Protein AF-A0A0E3SN82-F1 (afdb_monomer_lite)

Foldseek 3Di:
DQLVVQCVPPNPVSNVVVVVVVVVVVVVVVVVVCVVVDVPPPCVVLVVQLVVLLVQLVVQLVVDDDPDPVVVVVSVVVSVVSSVVSCVVSVSDDPVRVVVVVVVVVVVVVVVPD

Secondary structure (DSSP, 8-state):
-HHHHHHHHHHHHHHHHHHHHHHHHHHHHHHHHHHHHS-----HHHHHHHHHHHHHHHHHHHT----SHHHHHHHHHHHHHHHHHHHHHTT-S-HHHHHHHHHHHHHHHHHTT-

Structure (mmCIF, N/CA/C/O backbone):
data_AF-A0A0E3SN82-F1
#
_entry.id   AF-A0A0E3SN82-F1
#
loop_
_atom_site.group_PDB
_atom_site.id
_atom_site.type_symbol
_atom_site.label_atom_id
_atom_site.label_alt_id
_atom_site.label_comp_id
_atom_site.label_asym_id
_atom_site.label_entity_id
_atom_site.label_seq_id
_atom_site.pdbx_PDB_ins_code
_atom_site.Cartn_x
_atom_site.Cartn_y
_atom_site.Cartn_z
_atom_site.occupancy
_atom_site.B_iso_or_equiv
_atom_site.auth_seq_id
_atom_site.auth_comp_id
_atom_site.auth_asym_id
_atom_site.auth_atom_id
_atom_site.pdbx_PDB_model_num
ATOM 1 N N . MET A 1 1 ? 18.169 3.026 15.544 1.00 58.03 1 MET A N 1
ATOM 2 C CA . MET A 1 1 ? 19.170 1.997 15.913 1.00 58.03 1 MET A CA 1
ATOM 3 C C . MET A 1 1 ? 19.161 0.801 14.953 1.00 58.03 1 MET A C 1
ATOM 5 O O . MET A 1 1 ? 20.241 0.360 14.598 1.00 58.03 1 MET A O 1
ATOM 9 N N . ILE A 1 2 ? 18.006 0.334 14.449 1.00 62.25 2 ILE A N 1
ATOM 10 C CA . ILE A 1 2 ? 17.934 -0.800 13.493 1.00 62.25 2 ILE A CA 1
ATOM 11 C C . ILE A 1 2 ? 18.620 -0.485 12.143 1.00 62.25 2 ILE A C 1
ATOM 13 O O . ILE A 1 2 ? 19.354 -1.324 11.628 1.00 62.25 2 ILE A O 1
ATOM 17 N N . ASN A 1 3 ? 18.501 0.750 11.628 1.00 59.31 3 ASN A N 1
ATOM 18 C CA . ASN A 1 3 ? 19.206 1.187 10.406 1.00 59.31 3 ASN A CA 1
ATOM 19 C C . ASN A 1 3 ? 20.727 0.953 10.487 1.00 59.31 3 ASN A C 1
ATOM 21 O O . ASN A 1 3 ? 21.336 0.525 9.518 1.00 59.31 3 ASN A O 1
ATOM 25 N N . LEU A 1 4 ? 21.334 1.187 11.653 1.00 60.81 4 LEU A N 1
ATOM 26 C CA . LEU A 1 4 ? 22.786 1.122 11.854 1.00 60.81 4 LEU A CA 1
ATOM 27 C C . LEU A 1 4 ? 23.327 -0.322 11.829 1.00 60.81 4 LEU A C 1
ATOM 29 O O . LEU A 1 4 ? 24.485 -0.528 11.486 1.00 60.81 4 LEU A O 1
ATOM 33 N N . LEU A 1 5 ? 22.476 -1.310 12.140 1.00 61.72 5 LEU A N 1
ATOM 34 C CA . LEU A 1 5 ? 22.791 -2.741 12.057 1.00 61.72 5 LEU A CA 1
ATOM 35 C C . LEU A 1 5 ? 22.507 -3.334 10.668 1.00 61.72 5 LEU A C 1
ATOM 37 O O . LEU A 1 5 ? 23.262 -4.183 10.205 1.00 61.72 5 LEU A O 1
ATOM 41 N N . LEU A 1 6 ? 21.434 -2.900 9.995 1.00 59.44 6 LEU A N 1
ATOM 42 C CA . LEU A 1 6 ? 21.006 -3.494 8.719 1.00 59.44 6 LEU A CA 1
ATOM 43 C C . LEU A 1 6 ? 21.702 -2.902 7.485 1.00 59.44 6 LEU A C 1
ATOM 45 O O . LEU A 1 6 ? 21.871 -3.614 6.497 1.00 59.44 6 LEU A O 1
ATOM 49 N N . ILE A 1 7 ? 22.129 -1.635 7.528 1.00 61.56 7 ILE A N 1
ATOM 50 C CA . ILE A 1 7 ? 22.856 -0.986 6.422 1.00 61.56 7 ILE A CA 1
ATOM 51 C C . ILE A 1 7 ? 24.149 -1.729 6.037 1.00 61.56 7 ILE A C 1
ATOM 53 O O . ILE A 1 7 ? 24.328 -1.974 4.845 1.00 61.56 7 ILE A O 1
ATOM 57 N N . PRO A 1 8 ? 25.036 -2.141 6.965 1.00 65.62 8 PRO A N 1
ATOM 58 C CA . PRO A 1 8 ? 26.260 -2.845 6.575 1.00 65.62 8 PRO A CA 1
ATOM 59 C C . PRO A 1 8 ? 26.015 -4.261 6.026 1.00 65.62 8 PRO A C 1
ATOM 61 O O . PRO A 1 8 ? 26.868 -4.776 5.314 1.00 65.62 8 PRO A O 1
ATOM 64 N N . SER A 1 9 ? 24.868 -4.888 6.319 1.00 71.25 9 SER A N 1
ATOM 65 C CA . SER A 1 9 ? 24.587 -6.274 5.911 1.00 71.25 9 SER A CA 1
ATOM 66 C C . SER A 1 9 ? 23.695 -6.389 4.665 1.00 71.25 9 SER A C 1
ATOM 68 O O . SER A 1 9 ? 23.871 -7.325 3.892 1.00 71.25 9 SER A O 1
ATOM 70 N N . ILE A 1 10 ? 22.742 -5.467 4.467 1.00 76.94 10 ILE A N 1
ATOM 71 C CA . ILE A 1 10 ? 21.708 -5.524 3.406 1.00 76.94 10 ILE A CA 1
ATOM 72 C C . ILE A 1 10 ? 21.650 -4.197 2.606 1.00 76.94 10 ILE A C 1
ATOM 74 O O . ILE A 1 10 ? 20.829 -4.014 1.705 1.00 76.94 10 ILE A O 1
ATOM 78 N N . GLY A 1 11 ? 22.528 -3.233 2.904 1.00 80.44 11 GLY A N 1
ATOM 79 C CA . GLY A 1 11 ? 22.615 -1.963 2.180 1.00 80.44 11 GLY A CA 1
ATOM 80 C C . GLY A 1 11 ? 21.358 -1.093 2.316 1.00 80.44 11 GLY A C 1
ATOM 81 O O . GLY A 1 11 ? 20.690 -1.071 3.353 1.00 80.44 11 GLY A O 1
ATOM 82 N N . ILE A 1 12 ? 21.020 -0.367 1.246 1.00 83.56 12 ILE A N 1
ATOM 83 C CA . ILE A 1 12 ? 19.868 0.556 1.189 1.00 83.56 12 ILE A CA 1
ATOM 84 C C . ILE A 1 12 ? 18.533 -0.173 1.410 1.00 83.56 12 ILE A C 1
ATOM 86 O O . ILE A 1 12 ? 17.638 0.362 2.067 1.00 83.56 12 ILE A O 1
ATOM 90 N N . VAL A 1 13 ? 18.406 -1.418 0.936 1.00 85.19 13 VAL A N 1
ATOM 91 C CA . VAL A 1 13 ? 17.198 -2.232 1.154 1.00 85.19 13 VAL A CA 1
ATOM 92 C C . VAL A 1 13 ? 16.991 -2.476 2.651 1.00 85.19 13 VAL A C 1
ATOM 94 O O . VAL A 1 13 ? 15.881 -2.299 3.156 1.00 85.19 13 VAL A O 1
ATOM 97 N N . GLY A 1 14 ? 18.067 -2.756 3.392 1.00 82.25 14 GLY A N 1
ATOM 98 C CA . GLY A 1 14 ? 18.026 -2.893 4.849 1.00 82.25 14 GLY A CA 1
ATOM 99 C C . GLY A 1 14 ? 17.528 -1.633 5.565 1.00 82.25 14 GLY A C 1
ATOM 100 O O . GLY A 1 14 ? 16.747 -1.729 6.513 1.00 82.25 14 GLY A O 1
ATOM 101 N N . ALA A 1 15 ? 17.906 -0.445 5.084 1.00 84.25 15 ALA A N 1
ATOM 102 C CA . ALA A 1 15 ? 17.422 0.824 5.631 1.00 84.25 15 ALA A CA 1
ATOM 103 C C . ALA A 1 15 ? 15.913 1.032 5.396 1.00 84.25 15 ALA A C 1
ATOM 105 O O . ALA A 1 15 ? 15.195 1.469 6.302 1.00 84.25 15 ALA A O 1
ATOM 106 N N . SER A 1 16 ? 15.412 0.679 4.205 1.00 87.69 16 SER A N 1
ATOM 107 C CA . SER A 1 16 ? 13.974 0.755 3.908 1.00 87.69 16 SER A CA 1
ATOM 108 C C . SER A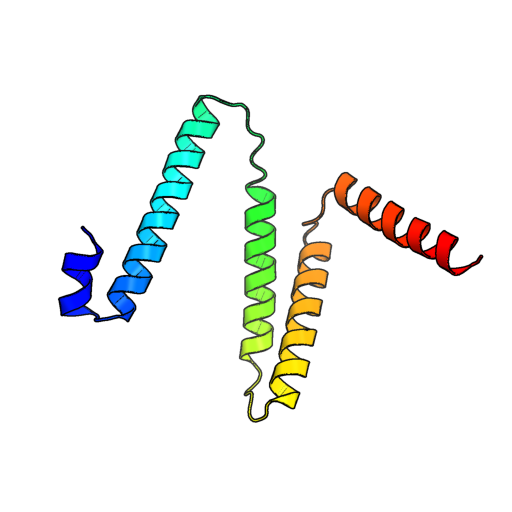 1 16 ? 13.153 -0.220 4.760 1.00 87.69 16 SER A C 1
ATOM 110 O O . SER A 1 16 ? 12.157 0.186 5.359 1.00 87.69 16 SER A O 1
ATOM 112 N N . LEU A 1 17 ? 13.619 -1.466 4.921 1.00 87.38 17 LEU A N 1
ATOM 113 C CA . LEU A 1 17 ? 12.964 -2.477 5.759 1.00 87.38 17 LEU A CA 1
ATOM 114 C C . LEU A 1 17 ? 12.932 -2.071 7.232 1.00 87.38 17 LEU A C 1
ATOM 116 O O . LEU A 1 17 ? 11.905 -2.191 7.893 1.00 87.38 17 LEU A O 1
ATOM 120 N N . SER A 1 18 ? 14.041 -1.545 7.744 1.00 87.38 18 SER A N 1
ATOM 121 C CA . SER A 1 18 ? 14.131 -1.052 9.117 1.00 87.38 18 SER A CA 1
ATOM 122 C C . SER A 1 18 ? 13.173 0.117 9.378 1.00 87.38 18 SER A C 1
ATOM 124 O O . SER A 1 18 ? 12.527 0.166 10.428 1.00 87.38 18 SER A O 1
ATOM 126 N N . THR A 1 19 ? 13.024 1.028 8.413 1.00 89.94 19 THR A N 1
ATOM 127 C CA . THR A 1 19 ? 12.055 2.133 8.492 1.00 89.94 19 THR A CA 1
ATOM 128 C C . THR A 1 19 ? 10.617 1.614 8.487 1.00 89.94 19 THR A C 1
ATOM 130 O O . THR A 1 19 ? 9.836 1.982 9.365 1.00 89.94 19 THR A O 1
ATOM 133 N N . LEU A 1 20 ? 10.283 0.706 7.562 1.00 89.81 20 LEU A N 1
ATOM 134 C CA . LEU A 1 20 ? 8.966 0.068 7.490 1.00 89.81 20 LEU A CA 1
ATOM 135 C C . LEU A 1 20 ? 8.616 -0.628 8.813 1.00 89.81 20 LEU A C 1
ATOM 137 O O . LEU A 1 20 ? 7.541 -0.412 9.367 1.00 89.81 20 LEU A O 1
ATOM 141 N N . PHE A 1 21 ? 9.552 -1.409 9.354 1.00 89.00 21 PHE A N 1
ATOM 142 C CA . PHE A 1 21 ? 9.367 -2.135 10.606 1.00 89.00 21 PHE A CA 1
ATOM 143 C C . PHE A 1 21 ? 9.223 -1.200 11.813 1.00 89.00 21 PHE A C 1
ATOM 145 O O . PHE A 1 21 ? 8.380 -1.428 12.678 1.00 89.00 21 PHE A O 1
ATOM 152 N N . SER A 1 22 ? 10.005 -0.118 11.860 1.00 90.50 22 SER A N 1
ATOM 153 C CA . SER A 1 22 ? 9.921 0.879 12.933 1.00 90.50 22 SER A CA 1
ATOM 154 C C . SER A 1 22 ? 8.556 1.568 12.948 1.00 90.50 22 SER A C 1
ATOM 156 O O . SER A 1 22 ? 7.938 1.676 14.007 1.00 90.50 22 SER A O 1
ATOM 158 N N . TYR A 1 23 ? 8.052 1.986 11.782 1.00 92.00 23 TYR A N 1
ATOM 159 C CA . TYR A 1 23 ? 6.718 2.583 11.678 1.00 92.00 23 TYR A CA 1
ATOM 160 C C . TYR A 1 23 ? 5.604 1.579 11.965 1.00 92.00 23 TYR A C 1
ATOM 162 O O . TYR A 1 23 ? 4.628 1.938 12.620 1.00 92.00 23 TYR A O 1
ATOM 170 N N . PHE A 1 24 ? 5.761 0.324 11.545 1.00 91.19 24 PHE A N 1
ATOM 171 C CA . PHE A 1 24 ? 4.814 -0.736 11.868 1.00 91.19 24 PHE A CA 1
ATOM 172 C C . PHE A 1 24 ? 4.711 -0.962 13.383 1.00 91.19 24 PHE A C 1
ATOM 174 O O . PHE A 1 24 ? 3.615 -0.916 13.938 1.00 91.19 24 PHE A O 1
ATOM 181 N N . LEU A 1 25 ? 5.844 -1.116 14.078 1.00 91.88 25 LEU A N 1
ATOM 182 C CA . LEU A 1 25 ? 5.866 -1.231 15.540 1.00 91.88 25 LEU A CA 1
ATOM 183 C C . LEU A 1 25 ? 5.263 -0.003 16.219 1.00 91.88 25 LEU A C 1
ATOM 185 O O . LEU A 1 25 ? 4.485 -0.147 17.160 1.00 91.88 25 LEU A O 1
ATOM 189 N N . MET A 1 26 ? 5.594 1.197 15.739 1.00 92.81 26 MET A N 1
ATOM 190 C CA . MET A 1 26 ? 5.030 2.436 16.267 1.00 92.81 26 MET A CA 1
ATOM 191 C C . MET A 1 26 ? 3.503 2.455 16.128 1.00 92.81 26 MET A C 1
ATOM 193 O O . MET A 1 26 ? 2.816 2.772 17.097 1.00 92.81 26 MET A O 1
ATOM 197 N N . ALA A 1 27 ? 2.968 2.072 14.966 1.00 89.62 27 ALA A N 1
ATOM 198 C CA . ALA A 1 27 ? 1.531 1.992 14.729 1.00 89.62 27 ALA A CA 1
ATOM 199 C C . ALA A 1 27 ? 0.855 0.970 15.656 1.00 89.62 27 ALA A C 1
ATOM 201 O O . ALA A 1 27 ? -0.155 1.293 16.276 1.00 89.62 27 ALA A O 1
ATOM 202 N N . VAL A 1 28 ? 1.439 -0.224 15.818 1.00 88.94 28 VAL A N 1
ATOM 203 C CA . VAL A 1 28 ? 0.904 -1.281 16.695 1.00 88.94 28 VAL A CA 1
ATOM 204 C C . VAL A 1 28 ? 0.914 -0.857 18.165 1.00 88.94 28 VAL A C 1
ATOM 206 O O . VAL A 1 28 ? -0.094 -1.005 18.854 1.00 88.94 28 VAL A O 1
ATOM 209 N N . LEU A 1 29 ? 2.024 -0.300 18.658 1.00 90.88 29 L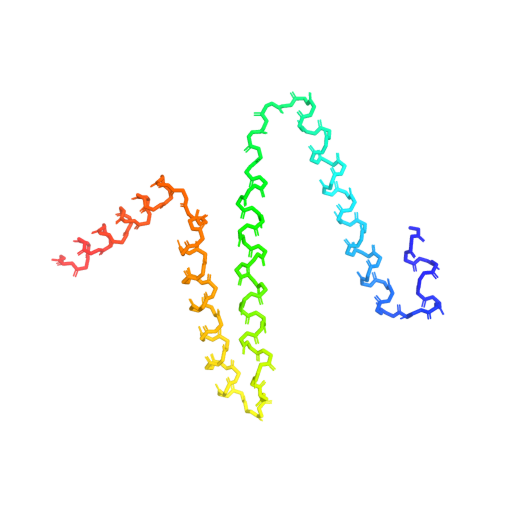EU A N 1
ATOM 210 C CA . LEU A 1 29 ? 2.131 0.167 20.043 1.00 90.88 29 LEU A CA 1
ATOM 211 C C . LEU A 1 29 ? 1.172 1.326 20.320 1.00 90.88 29 LEU A C 1
ATOM 213 O O . LEU A 1 29 ? 0.493 1.327 21.347 1.00 90.88 29 LEU A O 1
ATOM 217 N N . CYS A 1 30 ? 1.086 2.284 19.394 1.00 88.31 30 CYS A N 1
ATOM 218 C CA . CYS A 1 30 ? 0.151 3.398 19.487 1.00 88.31 30 CYS A CA 1
ATOM 219 C C . CYS A 1 30 ? -1.291 2.882 19.528 1.00 88.31 30 CYS A C 1
ATOM 221 O O . CYS A 1 30 ? -2.028 3.209 20.452 1.00 88.31 30 CYS A O 1
ATOM 223 N N . MET A 1 31 ? -1.660 1.982 18.612 1.00 85.56 31 MET A N 1
ATOM 224 C CA . MET A 1 31 ? -2.980 1.355 18.583 1.00 85.56 31 MET A CA 1
ATOM 225 C C . MET A 1 31 ? -3.302 0.633 19.897 1.00 85.56 31 MET A C 1
ATOM 227 O O . MET A 1 31 ? -4.372 0.844 20.461 1.00 85.56 31 MET A O 1
ATOM 231 N N . HIS A 1 32 ? -2.374 -0.169 20.423 1.00 85.69 32 HIS A N 1
ATOM 232 C CA . HIS A 1 32 ? -2.566 -0.900 21.676 1.00 85.69 32 HIS A CA 1
ATOM 233 C C . HIS A 1 32 ? -2.767 0.041 22.879 1.00 85.69 32 HIS A C 1
ATOM 235 O O . HIS A 1 32 ? -3.635 -0.191 23.722 1.00 85.69 32 HIS A O 1
ATOM 241 N N . ILE A 1 33 ? -1.996 1.131 22.964 1.00 87.62 33 ILE A N 1
ATOM 242 C CA . ILE A 1 33 ? -2.133 2.131 24.035 1.00 87.62 33 ILE A CA 1
ATOM 243 C C . ILE A 1 33 ? -3.432 2.931 23.877 1.00 87.62 33 ILE A C 1
ATOM 245 O O . ILE A 1 33 ? -4.126 3.163 24.873 1.00 87.62 33 ILE A O 1
ATOM 249 N N . SER A 1 34 ? -3.781 3.325 22.651 1.00 85.19 34 SER A N 1
ATOM 250 C CA . SER A 1 34 ? -5.015 4.048 22.340 1.00 85.19 34 SER A CA 1
ATOM 251 C C . SER A 1 34 ? -6.250 3.216 22.662 1.00 85.19 34 SER A C 1
ATOM 253 O O . SER A 1 34 ? -7.140 3.731 23.325 1.00 85.19 34 SER A O 1
ATOM 255 N N . LEU A 1 35 ? -6.278 1.929 22.303 1.00 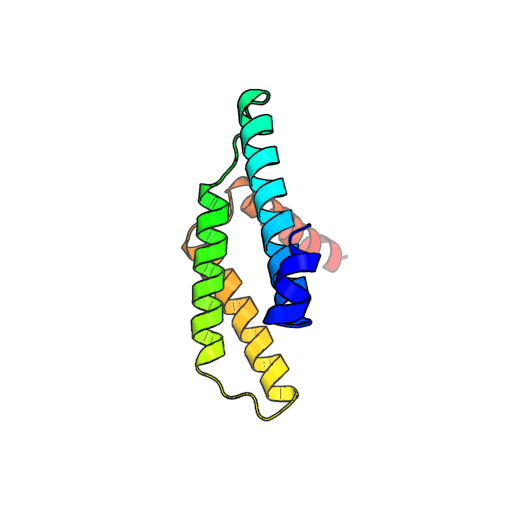79.56 35 LEU A N 1
ATOM 256 C CA . LEU A 1 35 ? -7.373 1.005 22.634 1.00 79.56 35 LEU A CA 1
ATOM 257 C C . LEU A 1 35 ? -7.570 0.818 24.146 1.00 79.56 35 LEU A C 1
ATOM 259 O O . LEU A 1 35 ? -8.679 0.553 24.600 1.00 79.56 35 LEU A O 1
ATOM 263 N N . LYS A 1 36 ? -6.504 0.967 24.943 1.00 78.94 36 LYS A N 1
ATOM 264 C CA . LYS A 1 36 ? -6.583 0.887 26.408 1.00 78.94 36 LYS A CA 1
ATOM 265 C C . LYS A 1 36 ? -7.227 2.128 27.041 1.00 78.94 36 LYS A C 1
ATOM 267 O O . LYS A 1 36 ? -7.859 2.005 28.086 1.00 78.94 36 LYS A O 1
ATOM 272 N N . HIS A 1 37 ? -7.046 3.309 26.446 1.00 74.50 37 HIS A N 1
ATOM 273 C CA . HIS A 1 37 ? -7.510 4.585 27.017 1.00 74.50 37 HIS A CA 1
ATOM 274 C C . HIS A 1 37 ? -8.778 5.126 26.351 1.00 74.50 37 HIS A C 1
ATOM 276 O O . HIS A 1 37 ? -9.532 5.870 26.973 1.00 74.50 37 HIS A O 1
ATOM 282 N N . PHE A 1 38 ? -9.038 4.735 25.108 1.00 71.25 38 PHE A N 1
ATOM 283 C CA . PHE A 1 38 ? -10.193 5.137 24.324 1.00 71.25 38 PHE A CA 1
ATOM 284 C C . PHE A 1 38 ? -10.944 3.891 23.863 1.00 71.25 38 PHE A C 1
ATOM 286 O O . PHE A 1 38 ? -10.342 2.949 23.350 1.00 71.25 38 PHE A O 1
ATOM 293 N N . LYS A 1 39 ? -12.278 3.918 23.967 1.00 59.56 39 LYS A N 1
ATOM 294 C CA . LYS A 1 39 ? -13.157 2.997 23.232 1.00 59.56 39 LYS A CA 1
ATOM 295 C C . LYS A 1 39 ? -13.137 3.384 21.751 1.00 59.56 39 LYS A C 1
ATOM 297 O O . LYS A 1 39 ? -14.089 3.960 21.240 1.00 59.56 39 LYS A O 1
ATOM 302 N N . LEU A 1 40 ? -12.003 3.179 21.092 1.00 59.78 40 LEU A N 1
ATOM 303 C CA . LEU A 1 40 ? -11.939 3.233 19.642 1.00 59.78 40 LEU A CA 1
ATOM 304 C C . LEU A 1 40 ? -12.498 1.909 19.135 1.00 59.78 40 LEU A C 1
ATOM 306 O O . LEU A 1 40 ? -11.863 0.867 19.308 1.00 59.78 40 LEU A O 1
ATOM 310 N N . ASP A 1 41 ? -13.668 1.965 18.501 1.00 62.81 41 ASP A N 1
ATOM 311 C CA . ASP A 1 41 ? -14.155 0.901 17.628 1.00 62.81 41 ASP A CA 1
ATOM 312 C C . ASP A 1 41 ? -13.224 0.841 16.412 1.00 62.81 41 ASP A C 1
ATOM 314 O O . ASP A 1 41 ? -13.503 1.369 15.338 1.00 62.81 41 ASP A O 1
ATOM 318 N N . PHE A 1 42 ? -12.029 0.282 16.605 1.00 64.12 42 PHE A N 1
ATOM 319 C CA . PHE A 1 42 ? -11.145 -0.007 15.494 1.00 64.12 42 PHE A CA 1
ATOM 320 C C . PHE A 1 42 ? -11.801 -1.112 14.682 1.00 64.12 42 PHE A C 1
ATOM 322 O O . PHE A 1 42 ? -11.860 -2.267 15.110 1.00 64.12 42 PHE A O 1
ATOM 329 N N . TYR A 1 43 ? -12.245 -0.758 13.481 1.00 74.25 43 TYR A N 1
ATOM 330 C CA . TYR A 1 43 ? -12.725 -1.698 12.483 1.00 74.25 43 TYR A CA 1
ATOM 331 C C . TYR A 1 43 ? -11.544 -2.485 11.893 1.00 74.25 43 TYR A C 1
ATOM 333 O O . TYR A 1 43 ? -11.252 -2.424 10.702 1.00 74.25 43 TYR A O 1
ATOM 341 N N . LEU A 1 44 ? -10.837 -3.246 12.738 1.00 76.62 44 LEU A N 1
ATOM 342 C CA . LEU A 1 44 ? -9.793 -4.194 12.332 1.00 76.62 44 LEU A CA 1
ATOM 343 C C . LEU A 1 44 ? -10.299 -5.121 11.226 1.00 76.62 44 LEU A C 1
ATOM 345 O O . LEU A 1 44 ? -9.557 -5.475 10.315 1.00 76.62 44 LEU A O 1
ATOM 349 N N . HIS A 1 45 ? -11.585 -5.461 11.293 1.00 80.06 45 HIS A N 1
ATOM 350 C CA . HIS A 1 45 ? -12.284 -6.197 10.258 1.00 80.06 45 HIS A CA 1
ATOM 351 C C . HIS A 1 45 ? -12.154 -5.523 8.883 1.00 80.06 45 HIS A C 1
ATOM 353 O O . HIS A 1 45 ? -11.788 -6.195 7.927 1.00 80.06 45 HIS A O 1
ATOM 359 N N . ASP A 1 46 ? -12.336 -4.206 8.774 1.00 83.19 46 ASP A N 1
ATOM 360 C CA . ASP A 1 46 ? -12.254 -3.493 7.493 1.00 83.19 46 ASP A CA 1
ATOM 361 C C . ASP A 1 46 ? -10.815 -3.378 6.972 1.00 83.19 46 ASP A C 1
ATOM 363 O O . ASP A 1 46 ? -10.589 -3.467 5.763 1.00 83.19 46 ASP A O 1
ATOM 367 N N . ILE A 1 47 ? -9.824 -3.304 7.869 1.00 87.25 47 ILE A N 1
ATOM 368 C CA . ILE A 1 47 ? -8.403 -3.402 7.492 1.00 87.25 47 ILE A CA 1
ATOM 369 C C . ILE A 1 47 ? -8.125 -4.762 6.843 1.00 87.25 47 ILE A C 1
ATOM 371 O O . ILE A 1 47 ? -7.508 -4.822 5.780 1.00 87.25 47 ILE A O 1
ATOM 375 N N . VAL A 1 48 ? -8.615 -5.855 7.437 1.00 88.50 48 VAL A N 1
ATOM 376 C CA . VAL A 1 48 ? -8.438 -7.206 6.879 1.00 88.50 48 VAL A CA 1
ATOM 377 C C . VAL A 1 48 ? -9.089 -7.322 5.498 1.00 88.50 48 VAL A C 1
ATOM 379 O O . VAL A 1 48 ? -8.468 -7.864 4.583 1.00 88.50 48 VAL A O 1
ATOM 382 N N . LYS A 1 49 ? -10.292 -6.766 5.303 1.00 89.62 49 LYS A N 1
ATOM 383 C CA . LYS A 1 49 ? -10.950 -6.742 3.983 1.00 89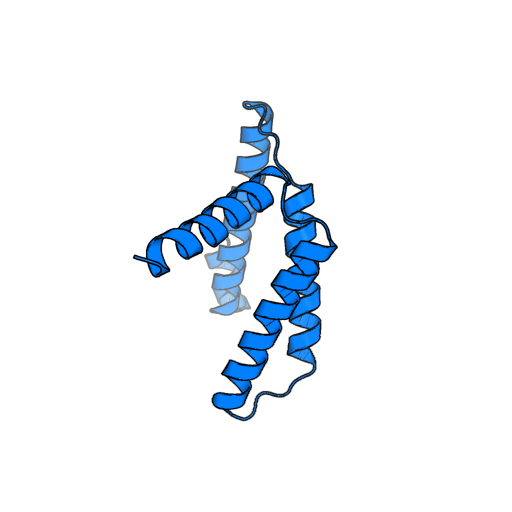.62 49 LYS A CA 1
ATOM 384 C C . LYS A 1 49 ? -10.137 -5.970 2.943 1.00 89.62 49 LYS A C 1
ATOM 386 O O . LYS A 1 49 ? -9.986 -6.442 1.818 1.00 89.62 49 LYS A O 1
ATOM 391 N N . SER A 1 50 ? -9.580 -4.816 3.317 1.00 91.38 50 SER A N 1
ATOM 392 C CA . SER A 1 50 ? -8.732 -4.012 2.427 1.00 91.38 50 SER A CA 1
ATOM 393 C C . SER A 1 50 ? -7.449 -4.752 2.038 1.00 91.38 50 SER A C 1
ATOM 395 O O . SER A 1 50 ? -7.071 -4.765 0.863 1.00 91.38 50 SER A O 1
ATOM 397 N N . VAL A 1 51 ? -6.815 -5.444 2.991 1.00 93.88 51 VAL A N 1
ATOM 398 C CA . VAL A 1 51 ? -5.646 -6.293 2.719 1.00 93.88 51 VAL A CA 1
ATOM 399 C C . VAL A 1 51 ? -6.018 -7.434 1.768 1.00 93.88 51 VAL A C 1
ATOM 401 O O . VAL A 1 51 ? -5.315 -7.653 0.784 1.00 93.88 51 VAL A O 1
ATOM 404 N N . LEU A 1 52 ? -7.145 -8.116 1.994 1.00 93.56 52 LEU A N 1
ATOM 405 C CA . LEU A 1 52 ? -7.613 -9.206 1.131 1.00 93.56 52 LEU A CA 1
ATOM 406 C C . LEU A 1 52 ? -7.909 -8.730 -0.302 1.00 93.56 52 LEU A C 1
ATOM 408 O O . LEU A 1 52 ? -7.519 -9.381 -1.276 1.00 93.56 52 LEU A O 1
ATOM 412 N N . SER A 1 53 ? -8.543 -7.564 -0.439 1.00 94.44 53 SER A N 1
ATOM 413 C CA . SER A 1 53 ? -8.783 -6.935 -1.740 1.00 94.44 53 SER A CA 1
ATOM 414 C C . SER A 1 53 ? -7.467 -6.587 -2.454 1.00 94.44 53 SER A C 1
ATOM 416 O O . SER A 1 53 ? -7.289 -6.888 -3.636 1.00 94.44 53 SER A O 1
ATOM 418 N N . SER A 1 54 ? -6.492 -6.044 -1.717 1.00 95.12 54 SER A N 1
ATOM 419 C CA . SER A 1 54 ? -5.163 -5.705 -2.247 1.00 95.12 54 SER A CA 1
ATOM 420 C C . SER A 1 54 ? -4.389 -6.938 -2.718 1.00 95.12 54 SER A C 1
ATOM 422 O O . SER A 1 54 ? -3.749 -6.895 -3.767 1.00 95.12 54 SER A O 1
ATOM 424 N N . ILE A 1 55 ? -4.474 -8.055 -1.986 1.00 95.81 55 ILE A N 1
ATOM 425 C CA . ILE A 1 55 ? -3.871 -9.334 -2.394 1.00 95.81 55 ILE A CA 1
ATOM 426 C C . ILE A 1 55 ? -4.496 -9.819 -3.704 1.00 95.81 55 ILE A C 1
ATOM 428 O O . ILE A 1 55 ? -3.778 -10.237 -4.607 1.00 95.81 55 ILE A O 1
ATOM 432 N N . THR A 1 56 ? -5.819 -9.720 -3.840 1.00 95.06 56 THR A N 1
ATOM 433 C CA . THR A 1 56 ? -6.522 -10.142 -5.060 1.00 95.06 56 THR A CA 1
ATOM 434 C C . THR A 1 56 ? -6.097 -9.308 -6.271 1.00 95.06 56 THR A C 1
ATOM 436 O O . THR A 1 56 ? -5.803 -9.859 -7.332 1.00 95.06 56 THR A O 1
ATOM 439 N N . MET A 1 57 ? -5.984 -7.988 -6.101 1.00 96.19 57 MET A N 1
ATOM 440 C CA . MET A 1 57 ? -5.426 -7.095 -7.119 1.00 96.19 57 MET A CA 1
ATOM 441 C C . MET A 1 57 ? -3.980 -7.470 -7.473 1.00 96.19 57 MET A C 1
ATOM 443 O O . MET A 1 57 ? -3.643 -7.543 -8.652 1.00 96.19 57 MET A O 1
ATOM 447 N N . TYR A 1 58 ? -3.127 -7.714 -6.474 1.00 96.06 58 TYR A N 1
ATOM 448 C CA . TYR A 1 58 ? -1.733 -8.100 -6.699 1.00 96.06 58 TYR A CA 1
ATOM 449 C C . TYR A 1 58 ? -1.630 -9.390 -7.514 1.00 96.06 58 TYR A C 1
ATOM 451 O O . TYR A 1 58 ? -0.896 -9.425 -8.499 1.00 96.06 58 TYR A O 1
ATOM 459 N N . LEU A 1 59 ? -2.402 -10.418 -7.147 1.00 95.38 59 LEU A N 1
ATOM 460 C CA . LEU A 1 59 ? -2.447 -11.673 -7.891 1.00 95.38 59 LEU A CA 1
ATOM 461 C C . LEU A 1 59 ? -2.841 -11.417 -9.343 1.00 95.38 59 LEU A C 1
ATOM 463 O O . LEU A 1 59 ? -2.138 -11.872 -10.237 1.00 95.38 59 LEU A O 1
ATOM 467 N N . PHE A 1 60 ? -3.883 -10.620 -9.587 1.00 94.31 60 PHE A N 1
ATOM 468 C CA . PHE A 1 60 ? -4.283 -10.254 -10.943 1.00 94.31 60 PHE A CA 1
ATOM 469 C C . PHE A 1 60 ? -3.152 -9.584 -11.734 1.00 94.31 60 PHE A C 1
ATOM 471 O O . PHE A 1 60 ? -2.805 -10.055 -12.813 1.00 94.31 60 PHE A O 1
ATOM 478 N N . VAL A 1 61 ? -2.557 -8.516 -11.196 1.00 95.00 61 VAL A N 1
ATOM 479 C CA . VAL A 1 61 ? -1.501 -7.758 -11.887 1.00 95.00 61 VAL A CA 1
ATOM 480 C C . VAL A 1 61 ? -0.264 -8.630 -12.127 1.00 95.00 61 VAL A C 1
ATOM 482 O O . VAL A 1 61 ? 0.376 -8.499 -13.165 1.00 95.00 61 VAL A O 1
ATOM 485 N N . SER A 1 62 ? 0.041 -9.562 -11.218 1.00 94.00 62 SER A N 1
ATOM 486 C CA . SER A 1 62 ? 1.206 -10.449 -11.326 1.00 94.00 62 SER A CA 1
ATOM 487 C C . SER A 1 62 ? 1.164 -11.419 -12.514 1.00 94.00 62 SER A C 1
ATOM 489 O O . SER A 1 62 ? 2.214 -11.899 -12.933 1.00 94.00 62 SER A O 1
ATOM 491 N N . TYR A 1 63 ? -0.017 -11.687 -13.087 1.00 93.19 63 TYR A N 1
ATOM 492 C CA . TYR A 1 63 ? -0.150 -12.538 -14.275 1.00 93.19 63 TYR A CA 1
ATOM 493 C C . TYR A 1 63 ? 0.261 -11.846 -15.580 1.00 93.19 63 TYR A C 1
ATOM 495 O O . TYR A 1 63 ? 0.429 -12.523 -16.594 1.00 93.19 63 TYR A O 1
ATOM 503 N N . PHE A 1 64 ? 0.425 -10.522 -15.578 1.00 91.62 64 PHE A N 1
ATOM 504 C CA . PHE A 1 64 ? 0.749 -9.755 -16.776 1.00 91.62 64 PHE A CA 1
ATOM 505 C C . PHE A 1 64 ? 2.220 -9.338 -16.787 1.00 91.62 64 PHE A C 1
ATOM 507 O O . PHE A 1 64 ? 2.757 -8.843 -15.797 1.00 91.62 64 PHE A O 1
ATOM 514 N N . VAL A 1 65 ? 2.868 -9.493 -17.942 1.00 90.69 65 VAL A N 1
ATOM 515 C CA . VAL A 1 65 ? 4.221 -8.979 -18.182 1.00 90.69 65 VAL A CA 1
ATOM 516 C C . VAL A 1 65 ? 4.098 -7.630 -18.876 1.00 90.69 65 VAL A C 1
ATOM 518 O O . VAL A 1 65 ? 3.719 -7.559 -20.041 1.00 90.69 65 VAL A O 1
ATOM 521 N N . ILE A 1 66 ? 4.407 -6.561 -18.146 1.00 90.44 66 ILE A N 1
ATOM 522 C CA . ILE A 1 66 ? 4.339 -5.188 -18.654 1.00 90.44 66 ILE A CA 1
ATOM 523 C C . ILE A 1 66 ? 5.559 -4.935 -19.542 1.00 90.44 66 ILE A C 1
ATOM 525 O O . ILE A 1 66 ? 6.686 -4.897 -19.048 1.00 90.44 66 ILE A O 1
ATOM 529 N N . SER A 1 67 ? 5.334 -4.745 -20.841 1.00 91.00 67 SER A N 1
ATOM 530 C CA . SER A 1 67 ? 6.391 -4.492 -21.830 1.00 91.00 67 SER A CA 1
ATOM 531 C C . SER A 1 67 ? 6.361 -3.060 -22.375 1.00 91.00 67 SER A C 1
ATOM 533 O O . SER A 1 67 ? 7.372 -2.564 -22.872 1.00 91.00 67 SER A O 1
ATOM 535 N N . SER A 1 68 ? 5.221 -2.372 -22.256 1.00 95.06 68 SER A N 1
ATOM 536 C CA . SER A 1 68 ? 5.008 -1.000 -22.731 1.00 95.06 68 SER A CA 1
ATOM 537 C C . SER A 1 68 ? 4.383 -0.098 -21.663 1.00 95.06 68 SER A C 1
ATOM 539 O O . SER A 1 68 ? 3.691 -0.554 -20.754 1.00 95.06 68 SER A O 1
ATOM 541 N N . ILE A 1 69 ? 4.580 1.220 -21.793 1.00 94.81 69 ILE A N 1
ATOM 542 C CA . ILE A 1 69 ? 3.973 2.208 -20.890 1.00 94.81 69 ILE A CA 1
ATOM 543 C C . ILE A 1 69 ? 2.443 2.240 -21.015 1.00 94.81 69 ILE A C 1
ATOM 545 O O . ILE A 1 69 ? 1.758 2.470 -20.025 1.00 94.81 69 ILE A O 1
ATOM 549 N N . PHE A 1 70 ? 1.899 1.972 -22.207 1.00 93.19 70 PHE A N 1
ATOM 550 C CA . PHE A 1 70 ? 0.449 1.902 -22.415 1.00 93.19 70 PHE A CA 1
ATOM 551 C C . PHE A 1 70 ? -0.157 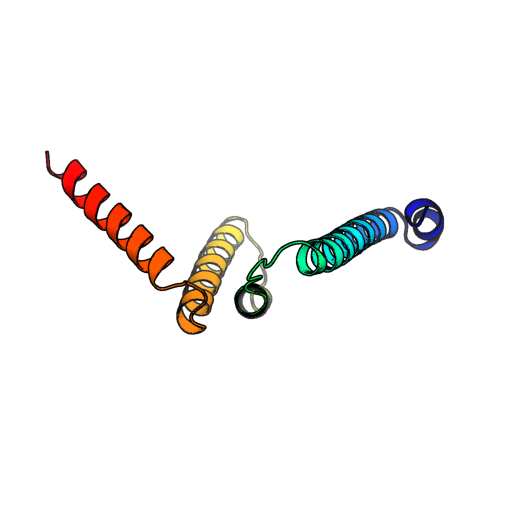0.700 -21.681 1.00 93.19 70 PHE A C 1
ATOM 553 O O . PHE A 1 70 ? -1.132 0.863 -20.953 1.00 93.19 70 PHE A O 1
ATOM 560 N N . GLU A 1 71 ? 0.488 -0.467 -21.769 1.00 92.50 71 GLU A N 1
ATOM 561 C CA . GLU A 1 71 ? 0.091 -1.673 -21.026 1.00 92.50 71 GLU A CA 1
ATOM 562 C C . GLU A 1 71 ? 0.137 -1.440 -19.512 1.00 92.50 71 GLU A C 1
ATOM 564 O O . GLU A 1 71 ? -0.740 -1.904 -18.788 1.00 92.50 71 GLU A O 1
ATOM 569 N N . LEU A 1 72 ? 1.118 -0.671 -19.023 1.00 94.25 72 LEU A N 1
ATOM 570 C CA . LEU A 1 72 ? 1.196 -0.297 -17.610 1.00 94.25 72 LEU A CA 1
ATOM 571 C C . LEU A 1 72 ? -0.059 0.458 -17.165 1.00 94.25 72 LEU A C 1
ATOM 573 O O . LEU A 1 72 ? -0.637 0.115 -16.136 1.00 94.25 72 LEU A O 1
ATOM 577 N N . PHE A 1 73 ? -0.492 1.468 -17.927 1.00 95.44 73 PHE A N 1
ATOM 578 C CA . PHE A 1 73 ? -1.698 2.235 -17.603 1.00 95.44 73 PHE A CA 1
ATOM 579 C C . PHE A 1 73 ? -2.967 1.380 -17.681 1.00 95.44 73 PHE A C 1
ATOM 581 O O . PHE A 1 73 ? -3.826 1.499 -16.806 1.00 95.44 73 PHE A O 1
ATOM 588 N N . GLU A 1 74 ? -3.077 0.502 -18.679 1.00 94.12 74 GLU A N 1
ATOM 589 C CA . GLU A 1 74 ? -4.218 -0.408 -18.825 1.00 94.12 74 GLU A CA 1
ATOM 590 C C . GLU A 1 74 ? -4.314 -1.393 -17.653 1.00 94.12 74 GLU A C 1
ATOM 592 O O . GLU A 1 74 ? -5.361 -1.498 -17.009 1.00 94.12 74 GLU A O 1
ATOM 597 N N . ILE A 1 75 ? -3.210 -2.065 -17.316 1.00 95.38 75 ILE A N 1
ATOM 598 C CA . ILE A 1 75 ? -3.156 -3.045 -16.225 1.00 95.38 75 ILE A CA 1
ATOM 599 C C . ILE A 1 75 ? -3.344 -2.356 -14.871 1.00 95.38 75 ILE A C 1
ATOM 601 O O . ILE A 1 75 ? -4.067 -2.876 -14.021 1.00 95.38 75 ILE A O 1
ATOM 605 N N . ALA A 1 76 ? -2.757 -1.173 -14.663 1.00 94.94 76 ALA A N 1
ATOM 606 C CA . ALA A 1 76 ? -2.965 -0.392 -13.446 1.00 94.94 76 ALA A CA 1
ATOM 607 C C . ALA A 1 76 ? -4.432 0.035 -13.295 1.00 94.94 76 ALA A C 1
ATOM 609 O O . ALA A 1 76 ? -5.011 -0.129 -12.220 1.00 94.94 76 ALA A O 1
ATOM 610 N N . GLY A 1 77 ? -5.058 0.524 -14.372 1.00 95.50 77 GLY A N 1
ATOM 611 C CA . GLY A 1 77 ? -6.480 0.867 -14.386 1.00 95.50 77 GLY A CA 1
ATOM 612 C C . GLY A 1 77 ? -7.362 -0.337 -14.053 1.00 95.50 77 GLY A C 1
ATOM 613 O O . GLY A 1 77 ? -8.252 -0.243 -13.206 1.00 95.50 77 GLY A O 1
ATOM 614 N N . MET A 1 78 ? -7.067 -1.495 -14.645 1.00 95.69 78 MET A N 1
ATOM 615 C CA . MET A 1 78 ? -7.788 -2.735 -14.367 1.00 95.69 78 MET A CA 1
ATOM 616 C C . MET A 1 78 ? -7.568 -3.231 -12.931 1.00 95.69 78 MET A C 1
ATOM 618 O O . MET A 1 78 ? -8.514 -3.662 -12.273 1.00 95.69 78 MET A O 1
ATOM 622 N N . GLY A 1 79 ? -6.350 -3.106 -12.401 1.00 95.88 79 GLY A N 1
ATOM 623 C CA . GLY A 1 79 ? -6.032 -3.420 -11.009 1.00 95.88 79 GLY A CA 1
ATOM 624 C C . GLY A 1 79 ? -6.861 -2.592 -10.024 1.00 95.88 79 GLY A C 1
ATOM 625 O O . GLY A 1 79 ? -7.447 -3.150 -9.096 1.00 95.88 79 GLY A O 1
ATOM 626 N N . VAL A 1 80 ? -6.999 -1.283 -10.268 1.00 95.75 80 VAL A N 1
ATOM 627 C CA . VAL A 1 80 ? -7.864 -0.404 -9.461 1.00 95.75 80 VAL A CA 1
ATOM 628 C C . VAL A 1 80 ? -9.320 -0.864 -9.514 1.00 95.75 80 VAL A C 1
ATOM 630 O O . VAL A 1 80 ? -9.970 -0.950 -8.471 1.00 95.75 80 VAL A O 1
ATOM 633 N N . LEU A 1 81 ? -9.837 -1.200 -10.700 1.00 95.62 81 LEU A N 1
ATOM 634 C CA . LEU A 1 81 ? -11.205 -1.708 -10.834 1.00 95.62 81 LEU A CA 1
ATOM 635 C C . LEU A 1 81 ? -11.406 -3.006 -10.046 1.00 95.62 81 LEU A C 1
ATOM 637 O O . LEU A 1 81 ? -12.395 -3.135 -9.328 1.00 95.62 81 LEU A O 1
ATOM 641 N N . ILE A 1 82 ? -10.456 -3.937 -10.119 1.00 95.25 82 ILE A N 1
ATOM 642 C CA . ILE A 1 82 ? -10.518 -5.206 -9.386 1.00 95.25 82 ILE A CA 1
ATOM 643 C C . ILE A 1 82 ? -10.480 -4.973 -7.881 1.00 95.25 82 ILE A C 1
ATOM 645 O O . ILE A 1 82 ? -11.301 -5.544 -7.168 1.00 95.25 82 ILE A O 1
ATOM 649 N N . TYR A 1 83 ? -9.595 -4.102 -7.395 1.00 95.56 83 TYR A N 1
ATOM 650 C CA . TYR A 1 83 ? -9.562 -3.730 -5.984 1.00 95.56 83 TYR A CA 1
ATOM 651 C C . TYR A 1 83 ? -10.910 -3.159 -5.517 1.00 95.56 83 TYR A C 1
ATOM 653 O O . TYR A 1 83 ? -11.427 -3.556 -4.473 1.00 95.56 83 TYR A O 1
ATOM 661 N N . LEU A 1 84 ? -11.518 -2.253 -6.289 1.00 92.56 84 LEU A N 1
ATOM 662 C CA . LEU A 1 84 ? -12.809 -1.659 -5.931 1.00 92.56 84 LEU A CA 1
ATOM 663 C C . LEU A 1 84 ? -13.941 -2.691 -5.930 1.00 92.56 84 LEU A C 1
ATOM 665 O O . LEU A 1 84 ? -14.738 -2.720 -4.993 1.00 92.56 84 LEU A O 1
ATOM 669 N N . VAL A 1 85 ? -13.995 -3.557 -6.946 1.00 93.25 85 VAL A N 1
ATOM 670 C CA . VAL A 1 85 ? -14.991 -4.633 -7.033 1.00 93.25 85 VAL A CA 1
ATOM 671 C C . VAL A 1 85 ? -14.838 -5.599 -5.863 1.00 93.25 85 VAL A C 1
ATOM 673 O O . VAL A 1 85 ? -15.825 -5.918 -5.208 1.00 93.25 85 VAL A O 1
ATOM 676 N N . MET A 1 86 ? -13.615 -6.025 -5.547 1.00 93.00 86 MET A N 1
ATOM 677 C CA . MET A 1 86 ? -13.365 -6.939 -4.431 1.00 93.00 86 MET A CA 1
ATOM 678 C C . MET A 1 86 ? -13.672 -6.288 -3.084 1.00 93.00 86 MET A C 1
ATOM 680 O O . MET A 1 86 ? -14.303 -6.914 -2.236 1.00 93.00 86 MET A O 1
ATOM 684 N N . MET A 1 87 ? -13.325 -5.013 -2.900 1.00 91.19 87 MET A N 1
ATOM 685 C CA . MET A 1 87 ? -13.685 -4.268 -1.692 1.00 91.19 87 MET A CA 1
ATOM 686 C C . MET A 1 87 ? -15.207 -4.175 -1.530 1.00 91.19 87 MET A C 1
ATOM 688 O O . MET A 1 87 ? -15.721 -4.332 -0.426 1.00 91.19 87 MET A O 1
ATOM 692 N N . PHE A 1 88 ? -15.943 -3.979 -2.625 1.00 87.94 88 PHE A N 1
ATOM 693 C CA . PHE A 1 88 ? -17.403 -3.988 -2.610 1.00 87.94 88 PHE A CA 1
ATOM 694 C C . PHE A 1 88 ? -17.974 -5.378 -2.281 1.00 87.94 88 PHE A C 1
ATOM 696 O O . PHE A 1 88 ? -18.846 -5.487 -1.423 1.00 87.94 88 PHE A O 1
ATOM 703 N N . LEU A 1 89 ? -17.451 -6.445 -2.897 1.00 88.38 89 LEU A N 1
ATOM 704 C CA . LEU A 1 89 ? -17.909 -7.827 -2.687 1.00 88.38 89 LEU A CA 1
ATOM 705 C C . LEU A 1 89 ? -17.686 -8.326 -1.259 1.00 88.38 89 LEU A C 1
ATOM 707 O O . LEU A 1 89 ? -18.541 -9.003 -0.697 1.00 88.38 89 LEU A O 1
ATOM 711 N N . VAL A 1 90 ? -16.550 -7.975 -0.658 1.00 88.75 90 VAL A N 1
ATOM 712 C CA . VAL A 1 90 ? -16.215 -8.353 0.722 1.00 88.75 90 VAL A CA 1
ATOM 713 C C . VAL A 1 90 ? -17.006 -7.502 1.743 1.00 88.75 90 VAL A C 1
ATOM 715 O O . VAL A 1 90 ? -16.917 -7.709 2.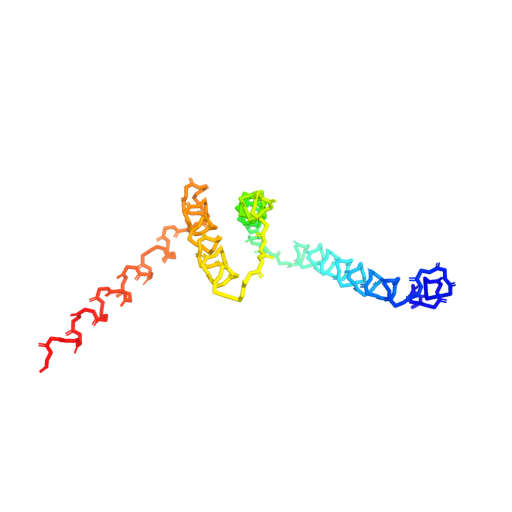954 1.00 88.75 90 VAL A O 1
ATOM 718 N N . GLY A 1 91 ? -17.819 -6.543 1.281 1.00 85.00 91 GLY A N 1
ATOM 719 C CA . GLY A 1 91 ? -18.558 -5.630 2.152 1.00 85.00 91 GLY A CA 1
ATOM 720 C C . GLY A 1 91 ? -17.617 -4.691 2.904 1.00 85.00 91 GLY A C 1
ATOM 721 O O . GLY A 1 91 ? -17.797 -4.441 4.093 1.00 85.00 91 GLY A O 1
ATOM 722 N N . GLY A 1 92 ? -16.550 -4.241 2.241 1.00 78.19 92 GLY A N 1
ATOM 723 C CA . GLY A 1 92 ? -15.553 -3.322 2.785 1.00 78.19 92 GLY A CA 1
ATOM 724 C C . GLY A 1 92 ? -16.055 -1.895 2.979 1.00 78.19 92 GLY A C 1
ATOM 725 O O . GLY A 1 92 ? -15.395 -1.127 3.666 1.00 78.19 92 GLY A O 1
ATOM 726 N N . PHE A 1 93 ? -17.210 -1.554 2.408 1.00 79.38 93 PHE A N 1
ATOM 727 C CA . PHE A 1 93 ? -17.865 -0.271 2.625 1.00 79.38 93 PHE A CA 1
ATOM 728 C C . PHE A 1 93 ? -18.999 -0.418 3.632 1.00 79.38 93 PHE A C 1
ATOM 730 O O . PHE A 1 93 ? -19.852 -1.297 3.495 1.00 79.38 93 PHE A O 1
ATOM 737 N N . THR A 1 94 ? -19.037 0.479 4.610 1.00 79.06 94 THR A N 1
ATOM 738 C CA . THR A 1 94 ? -20.143 0.563 5.567 1.00 79.06 94 THR A CA 1
ATOM 739 C C . THR A 1 94 ? -21.380 1.160 4.886 1.00 79.06 94 THR A C 1
ATOM 741 O O . THR A 1 94 ? -21.259 2.010 4.000 1.00 79.06 94 THR A O 1
ATOM 744 N N . ASP A 1 95 ? -22.591 0.793 5.322 1.00 76.81 95 ASP A N 1
ATOM 745 C CA . ASP A 1 95 ? -23.851 1.350 4.791 1.00 76.81 95 ASP A CA 1
ATOM 746 C C . ASP A 1 95 ? -23.872 2.887 4.802 1.00 76.81 95 ASP A C 1
ATOM 748 O O . ASP A 1 95 ? -24.380 3.531 3.878 1.00 76.81 95 ASP A O 1
ATOM 752 N N . HIS A 1 96 ? -23.264 3.492 5.828 1.00 77.25 96 HIS A N 1
ATOM 753 C CA . HIS A 1 96 ? -23.105 4.938 5.920 1.00 77.25 96 HIS A CA 1
ATOM 754 C C . HIS A 1 96 ? -22.244 5.496 4.777 1.00 77.25 96 HIS A C 1
ATOM 756 O O . HIS A 1 96 ? -22.647 6.453 4.117 1.00 77.25 96 HIS A O 1
ATOM 762 N N . GLU A 1 97 ? -21.106 4.873 4.481 1.00 80.19 97 GLU A N 1
ATOM 763 C CA . GLU A 1 97 ? -20.197 5.292 3.409 1.00 80.19 97 GLU A CA 1
ATOM 764 C C . GLU A 1 97 ? -20.856 5.153 2.033 1.00 80.19 97 GLU A C 1
ATOM 766 O O . GLU A 1 97 ? -20.823 6.083 1.226 1.00 80.19 97 GLU A O 1
ATOM 771 N N . LEU A 1 98 ? -21.558 4.041 1.794 1.00 81.81 98 LEU A N 1
ATOM 772 C CA . LEU A 1 98 ? -22.350 3.822 0.580 1.00 81.81 98 LEU A CA 1
ATOM 773 C C . LEU A 1 98 ? -23.453 4.876 0.419 1.00 81.81 98 LEU A C 1
ATOM 775 O O . LEU A 1 98 ? -23.693 5.366 -0.690 1.00 81.81 98 LEU A O 1
ATOM 779 N N . SER A 1 99 ? -24.107 5.263 1.519 1.00 81.69 99 SER A N 1
ATOM 780 C CA . SER A 1 99 ? -25.126 6.316 1.509 1.00 81.69 99 SER A CA 1
ATOM 781 C C . SER A 1 99 ? -24.539 7.688 1.157 1.00 81.69 99 SER A C 1
ATOM 783 O O . SER A 1 99 ? -25.158 8.441 0.400 1.00 81.69 99 SER A O 1
ATOM 785 N N . LEU A 1 100 ? -23.324 7.994 1.629 1.00 83.31 100 LEU A N 1
ATOM 786 C CA . LEU A 1 100 ? -22.614 9.232 1.310 1.00 83.31 100 LEU A CA 1
ATOM 787 C C . LEU A 1 100 ? -22.198 9.263 -0.160 1.00 83.31 100 LEU A C 1
ATOM 789 O O . LEU A 1 100 ? -22.491 10.243 -0.845 1.00 83.31 100 LEU A O 1
ATOM 793 N N . ILE A 1 101 ? -21.599 8.182 -0.669 1.00 83.00 101 ILE A N 1
ATOM 794 C CA . ILE A 1 101 ? -21.223 8.058 -2.085 1.00 83.00 101 ILE A CA 1
ATOM 795 C C . ILE A 1 101 ? -22.454 8.262 -2.964 1.00 83.00 101 ILE A C 1
ATOM 797 O O . ILE A 1 101 ? -22.431 9.094 -3.871 1.00 83.00 101 ILE A O 1
ATOM 801 N N . ARG A 1 102 ? -23.564 7.575 -2.654 1.00 81.12 102 ARG A N 1
ATOM 802 C CA . ARG A 1 102 ? -24.836 7.739 -3.368 1.00 81.12 102 ARG A CA 1
ATOM 803 C C . ARG A 1 102 ? -25.303 9.193 -3.321 1.00 81.12 102 ARG A C 1
ATOM 805 O O . ARG A 1 102 ? -25.651 9.752 -4.356 1.00 81.12 102 ARG A O 1
ATOM 812 N N . ARG A 1 103 ? -25.282 9.836 -2.152 1.00 84.50 103 ARG A N 1
ATOM 813 C CA . ARG A 1 103 ? -25.710 11.232 -2.003 1.00 84.50 103 ARG A CA 1
ATOM 814 C C . ARG A 1 103 ? -24.881 12.185 -2.866 1.00 84.50 103 ARG A C 1
ATOM 816 O O . ARG A 1 103 ? -25.466 13.049 -3.511 1.00 84.50 103 ARG A O 1
ATOM 823 N N . TYR A 1 104 ? -23.559 12.027 -2.917 1.00 82.75 104 TYR A N 1
ATOM 824 C CA . TYR A 1 104 ? -22.691 12.883 -3.732 1.00 82.75 104 TYR A CA 1
ATOM 825 C C . TYR A 1 104 ? -22.818 12.603 -5.232 1.00 82.75 104 TYR A C 1
ATOM 827 O O . TYR A 1 104 ? -22.925 13.550 -6.007 1.00 82.75 104 TYR A O 1
ATOM 835 N N . LEU A 1 105 ? -22.908 11.337 -5.649 1.00 80.69 105 LEU A N 1
ATOM 836 C CA . LEU A 1 105 ? -23.122 10.972 -7.055 1.00 80.69 105 LEU A CA 1
ATOM 837 C C . LEU A 1 105 ? -24.461 11.496 -7.592 1.00 80.69 105 LEU A C 1
ATOM 839 O O . LEU A 1 105 ? -24.524 12.053 -8.687 1.00 80.69 105 LEU A O 1
ATOM 843 N N . PHE A 1 106 ? -25.538 11.357 -6.814 1.00 75.06 106 PHE A N 1
ATOM 844 C CA . PHE A 1 106 ? -26.860 11.840 -7.218 1.00 75.06 106 PHE A CA 1
ATOM 845 C C . PHE A 1 106 ? -26.991 13.367 -7.129 1.00 75.06 106 PHE A C 1
ATOM 847 O O . PHE A 1 106 ? -27.710 13.949 -7.937 1.00 75.06 106 PHE A O 1
ATOM 854 N N . ARG A 1 107 ? -26.264 14.030 -6.219 1.00 68.19 107 ARG A N 1
ATOM 855 C CA . ARG A 1 107 ? -26.206 15.500 -6.144 1.00 68.19 107 ARG A CA 1
ATOM 856 C C . ARG A 1 107 ? -25.366 16.116 -7.268 1.00 68.19 107 ARG A C 1
ATOM 858 O O . ARG A 1 107 ? -25.754 17.138 -7.817 1.00 68.19 107 ARG A O 1
ATOM 865 N N . ALA A 1 108 ? -24.281 15.469 -7.693 1.00 59.34 108 ALA A N 1
ATOM 866 C CA . ALA A 1 108 ? -23.549 15.883 -8.893 1.00 59.34 108 ALA A CA 1
ATOM 867 C C . ALA A 1 108 ? -24.434 15.792 -10.151 1.00 59.34 108 ALA A C 1
ATOM 869 O O . ALA A 1 108 ? -24.366 16.644 -11.032 1.00 59.34 108 ALA A O 1
ATOM 870 N N . LYS A 1 109 ? -25.344 14.810 -10.203 1.00 54.25 109 LYS A N 1
ATOM 871 C CA . LYS A 1 109 ? -26.307 14.670 -11.303 1.00 54.25 109 LYS A CA 1
ATOM 872 C C . LYS A 1 109 ? -27.365 15.787 -11.346 1.00 54.25 109 LYS A C 1
ATOM 874 O O . LYS A 1 109 ? -27.931 16.012 -12.413 1.00 54.25 109 LYS A O 1
ATOM 879 N N . SER A 1 110 ? -27.650 16.474 -10.233 1.00 53.47 110 SER A N 1
ATOM 880 C CA . SER A 1 110 ? -28.617 17.583 -10.214 1.00 53.47 110 SER A CA 1
ATOM 881 C C . SER A 1 110 ? -28.028 18.925 -10.653 1.00 53.47 110 SER A C 1
ATOM 883 O O . SER A 1 110 ? -28.772 19.733 -11.193 1.00 53.47 110 SER A O 1
ATOM 885 N N . GLU A 1 111 ? -26.722 19.155 -10.483 1.00 55.16 111 GLU A N 1
ATOM 886 C CA . GLU A 1 111 ? -26.090 20.425 -10.892 1.00 55.16 111 GLU A CA 1
ATOM 887 C C . GLU A 1 111 ? -25.616 20.440 -12.352 1.00 55.16 111 GLU A C 1
ATOM 889 O O . GLU A 1 111 ? -25.496 21.501 -12.945 1.00 55.16 111 GLU A O 1
ATOM 894 N N . VAL A 1 112 ? -25.449 19.277 -12.989 1.00 56.16 112 VAL A N 1
ATOM 895 C CA . VAL A 1 112 ? -25.120 19.176 -14.430 1.00 56.16 112 VAL A CA 1
ATOM 896 C C . VAL A 1 112 ? -26.351 19.417 -15.332 1.00 56.16 112 VAL A C 1
ATOM 898 O O . VAL A 1 112 ? -26.255 19.356 -16.555 1.00 56.16 112 VAL A O 1
ATOM 901 N N . LYS A 1 113 ? -27.532 19.678 -14.751 1.00 48.34 113 LYS A N 1
ATOM 902 C CA . LYS A 1 113 ? -28.798 19.857 -15.486 1.00 48.34 113 LYS A CA 1
ATOM 903 C C . LYS A 1 113 ? -29.396 21.274 -15.401 1.00 48.34 113 LYS A C 1
ATOM 905 O O . LYS A 1 113 ? -30.552 21.434 -15.795 1.00 48.34 113 LYS A O 1
ATOM 910 N N . GLN A 1 114 ? -28.661 22.263 -14.886 1.00 42.78 114 GLN A N 1
ATOM 911 C CA . GLN A 1 114 ? -29.012 23.690 -15.000 1.00 42.78 114 GLN A CA 1
ATOM 912 C C . GLN A 1 114 ? -28.191 24.355 -16.100 1.00 42.78 114 GLN A C 1
ATOM 914 O O . GLN A 1 114 ? -28.747 25.282 -16.725 1.00 42.78 114 GLN A O 1
#

Sequence (114 aa):
MINLLLIPSIGIVGASLSTLFSYFLMAVLCMHISLKHFKLDFYLHDIVKSVLSSITMYLFVSYFVISSIFELFEIAGMGVLIYLVMMFLVGGFTDHELSLIRRYLFRAKSEVKQ

Radius of gyration: 20.37 Å; chains: 1; bounding box: 55×36×50 Å

pLDDT: mean 82.83, std 12.92, range [42.78, 96.19]

Organism: NCBI:txid1434107